Protein AF-A0A183NPW6-F1 (afdb_monomer_lite)

Organism: NCBI:txid31246

InterPro domains:
  IPR011025 G protein alpha subunit, helical insertion [G3DSA:1.10.400.10] (1-41)
  IPR011025 G protein alpha subunit, helical insertion [SSF47895] (4-41)

Radius of gyration: 12.91 Å; chains: 1; bounding box: 24×27×29 Å

pLDDT: mean 89.9, std 11.4, range [51.78, 98.19]

Foldseek 3Di:
DVVPDDDDPVVVVVVVVCCPDPVNVVVVVVCVVDPDDPPPD

Sequence (41 aa):
MEDTKPFSEDLLDAMKRLWADSGVQECFARSNEYQLNDSAK

Structure (mmCIF, N/CA/C/O backbone):
data_AF-A0A183NPW6-F1
#
_entry.id   AF-A0A183NPW6-F1
#
loop_
_atom_site.group_PDB
_atom_site.id
_atom_site.type_symbol
_atom_site.label_atom_id
_atom_site.label_alt_id
_atom_site.label_comp_id
_atom_site.label_asym_id
_atom_site.label_entity_id
_atom_site.label_seq_id
_atom_site.pdbx_PDB_ins_code
_atom_site.Cartn_x
_atom_site.Cartn_y
_atom_site.Cartn_z
_atom_site.occupancy
_atom_site.B_iso_or_equiv
_atom_site.auth_seq_id
_atom_site.auth_comp_id
_atom_site.auth_asym_id
_atom_site.auth_atom_id
_atom_site.pdbx_PDB_model_num
ATOM 1 N N . MET A 1 1 ? 15.514 21.801 -10.972 1.00 51.78 1 MET A N 1
ATOM 2 C CA . MET A 1 1 ? 14.616 20.980 -10.140 1.00 51.78 1 MET A CA 1
ATOM 3 C C . MET A 1 1 ? 14.836 19.548 -10.556 1.00 51.78 1 MET A C 1
ATOM 5 O O . MET A 1 1 ? 14.482 19.188 -11.669 1.00 51.78 1 MET A O 1
ATOM 9 N N . GLU A 1 2 ? 15.553 18.794 -9.734 1.00 58.44 2 GLU A N 1
ATOM 10 C CA . GLU A 1 2 ? 15.798 17.367 -9.960 1.00 58.44 2 GLU A CA 1
ATOM 11 C C . GLU A 1 2 ? 14.607 16.514 -9.475 1.00 58.44 2 GLU A C 1
ATOM 13 O O . GLU A 1 2 ? 14.426 15.387 -9.925 1.00 58.44 2 GLU A O 1
ATOM 18 N N . ASP A 1 3 ? 13.731 17.123 -8.666 1.00 62.88 3 ASP A N 1
ATOM 19 C CA . ASP A 1 3 ? 12.567 16.531 -7.990 1.00 62.88 3 ASP A CA 1
ATOM 20 C C . ASP A 1 3 ? 11.338 16.296 -8.883 1.00 62.88 3 ASP A C 1
ATOM 22 O O . ASP A 1 3 ? 10.326 15.776 -8.424 1.00 62.88 3 ASP A O 1
ATOM 26 N N . THR A 1 4 ? 11.394 16.687 -10.157 1.00 67.00 4 THR A N 1
ATOM 27 C CA . THR A 1 4 ? 10.282 16.530 -11.112 1.00 67.00 4 THR A CA 1
ATOM 28 C C . THR A 1 4 ? 10.525 15.437 -12.147 1.00 67.00 4 THR A C 1
ATOM 30 O O . THR A 1 4 ? 9.750 15.314 -13.098 1.00 67.00 4 THR A O 1
ATOM 33 N N . LYS A 1 5 ? 11.587 14.631 -11.996 1.00 76.25 5 LYS A N 1
ATOM 34 C CA . LYS A 1 5 ? 11.762 13.454 -12.851 1.00 76.25 5 LYS A CA 1
ATOM 35 C C . LYS A 1 5 ? 10.597 12.489 -12.584 1.00 76.25 5 LYS A C 1
ATOM 37 O O . LYS A 1 5 ? 10.376 12.133 -11.426 1.00 76.25 5 LYS A O 1
ATOM 42 N N . PRO A 1 6 ? 9.841 12.077 -13.617 1.00 79.88 6 PRO A N 1
ATOM 43 C CA . PRO A 1 6 ? 8.788 11.093 -13.438 1.00 79.88 6 PRO A CA 1
ATOM 44 C C . PRO A 1 6 ? 9.396 9.799 -12.893 1.00 79.88 6 PRO A C 1
ATOM 46 O O . PRO A 1 6 ? 10.487 9.394 -13.304 1.00 79.88 6 PRO A O 1
ATOM 49 N N . PHE A 1 7 ? 8.694 9.165 -11.953 1.00 87.38 7 PHE A N 1
ATOM 50 C CA . PHE A 1 7 ? 9.039 7.820 -11.506 1.00 87.38 7 PHE A CA 1
ATOM 51 C C . PHE A 1 7 ? 9.112 6.881 -12.715 1.00 87.38 7 PHE A C 1
ATOM 53 O O . PHE A 1 7 ? 8.357 7.047 -13.678 1.00 87.38 7 PHE A O 1
ATOM 60 N N . SER A 1 8 ? 10.015 5.899 -12.673 1.00 92.81 8 SER A N 1
ATOM 61 C CA . SER A 1 8 ? 10.044 4.868 -13.709 1.00 92.81 8 SER A CA 1
ATOM 62 C C . SER A 1 8 ? 8.706 4.126 -13.754 1.00 92.81 8 SER A C 1
ATOM 64 O O . SER A 1 8 ? 8.025 3.987 -12.733 1.00 92.81 8 SER A O 1
ATOM 66 N N . GLU A 1 9 ? 8.335 3.632 -14.935 1.00 92.69 9 GLU A N 1
ATOM 67 C CA . GLU A 1 9 ? 7.087 2.880 -15.119 1.00 92.69 9 GLU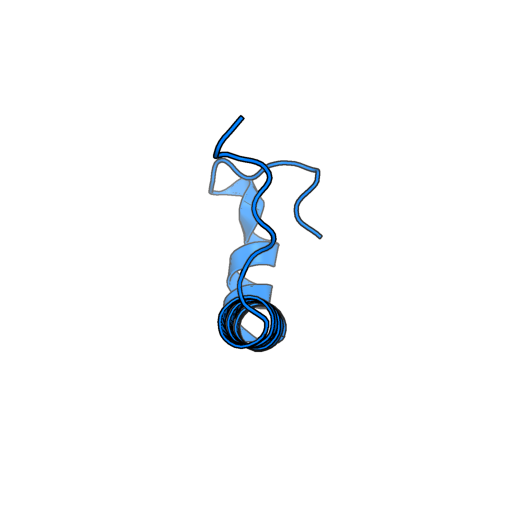 A CA 1
ATOM 68 C C . GLU A 1 9 ? 7.025 1.663 -14.188 1.00 92.69 9 GLU A C 1
ATOM 70 O O . GLU A 1 9 ? 6.021 1.462 -13.509 1.00 92.69 9 GLU A O 1
ATOM 75 N N . ASP A 1 10 ? 8.138 0.939 -14.046 1.00 94.75 10 ASP A N 1
ATOM 76 C CA . ASP A 1 10 ? 8.244 -0.211 -13.143 1.00 94.75 10 ASP A CA 1
ATOM 77 C C . ASP A 1 10 ? 7.952 0.151 -11.681 1.00 94.75 10 ASP A C 1
ATOM 79 O O . ASP A 1 10 ? 7.296 -0.609 -10.965 1.00 94.75 10 ASP A O 1
ATOM 83 N N . LEU A 1 11 ? 8.420 1.318 -11.223 1.00 94.38 11 LEU A N 1
ATOM 84 C CA . LEU A 1 11 ? 8.182 1.775 -9.857 1.00 94.38 11 LEU A CA 1
ATOM 85 C C . LEU A 1 11 ? 6.717 2.172 -9.662 1.00 94.38 11 LEU A C 1
ATOM 87 O O . LEU A 1 11 ? 6.109 1.789 -8.664 1.00 94.38 11 LEU A O 1
ATOM 91 N N . LEU A 1 12 ? 6.132 2.890 -10.624 1.00 94.25 12 LEU A N 1
ATOM 92 C CA . LEU A 1 12 ? 4.711 3.245 -10.596 1.00 94.25 12 LEU A CA 1
ATOM 93 C C . LEU A 1 12 ? 3.826 1.998 -10.551 1.00 94.25 12 LEU A C 1
ATOM 95 O O . LEU A 1 12 ? 2.877 1.939 -9.768 1.00 94.25 12 LEU A O 1
ATOM 99 N N . ASP A 1 13 ? 4.141 0.992 -11.358 1.00 95.81 13 ASP A N 1
ATOM 100 C CA . ASP A 1 13 ? 3.389 -0.255 -11.396 1.00 95.81 13 ASP A CA 1
ATOM 101 C C . ASP A 1 13 ? 3.569 -1.075 -10.119 1.00 95.81 13 ASP A C 1
ATOM 103 O O . ASP A 1 13 ? 2.593 -1.633 -9.611 1.00 95.81 13 ASP A O 1
ATOM 107 N N . ALA A 1 14 ? 4.774 -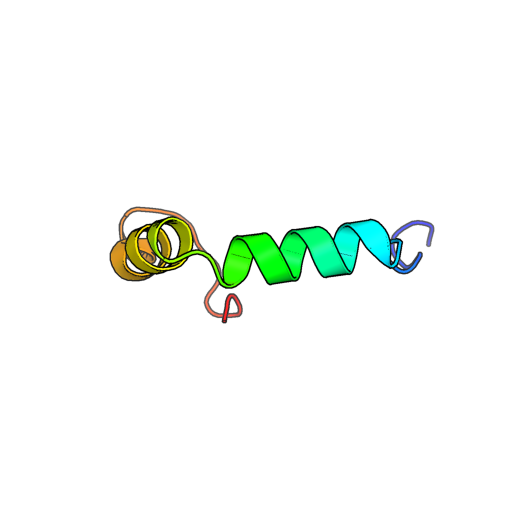1.102 -9.545 1.00 96.81 14 ALA A N 1
ATOM 108 C CA . ALA A 1 14 ? 5.009 -1.714 -8.242 1.00 96.81 14 ALA A CA 1
ATOM 109 C C . ALA A 1 14 ? 4.194 -1.022 -7.134 1.00 96.81 14 ALA A C 1
ATOM 111 O O . ALA A 1 14 ? 3.540 -1.705 -6.346 1.00 96.81 14 ALA A O 1
ATOM 112 N N . MET A 1 15 ? 4.162 0.316 -7.108 1.00 95.75 15 MET A N 1
ATOM 113 C CA . MET A 1 15 ? 3.373 1.090 -6.141 1.00 95.75 15 MET A CA 1
ATOM 114 C C . MET A 1 15 ? 1.872 0.814 -6.279 1.00 95.75 15 MET A C 1
ATOM 116 O O . MET A 1 15 ? 1.201 0.591 -5.274 1.00 95.75 15 MET A O 1
ATOM 120 N N . LYS A 1 16 ? 1.342 0.762 -7.508 1.00 95.44 16 LYS A N 1
ATOM 121 C CA . LYS A 1 16 ? -0.072 0.428 -7.759 1.00 95.44 16 LYS A CA 1
ATOM 122 C C . LYS A 1 16 ? -0.420 -0.986 -7.301 1.00 95.44 16 LYS A C 1
ATOM 124 O O . LYS A 1 16 ? -1.463 -1.184 -6.687 1.00 95.44 16 LYS A O 1
ATOM 129 N N . ARG A 1 17 ? 0.444 -1.968 -7.589 1.00 97.31 17 ARG A N 1
ATOM 130 C CA . ARG A 1 17 ? 0.247 -3.362 -7.154 1.00 97.31 17 ARG A CA 1
ATOM 131 C C . ARG A 1 17 ? 0.264 -3.479 -5.636 1.00 97.31 17 ARG A C 1
ATOM 133 O O . ARG A 1 17 ? -0.583 -4.170 -5.088 1.00 97.31 17 ARG A O 1
ATOM 140 N N . LEU A 1 18 ? 1.187 -2.779 -4.977 1.00 97.25 18 LEU A N 1
ATOM 141 C CA . LEU A 1 18 ? 1.254 -2.733 -3.520 1.00 97.25 18 LEU A CA 1
ATOM 142 C C . LEU A 1 18 ? 0.009 -2.066 -2.925 1.00 97.25 18 LEU A C 1
ATOM 144 O O . LEU A 1 18 ? -0.534 -2.564 -1.951 1.00 97.25 18 LEU A O 1
ATOM 148 N N . TRP A 1 19 ? -0.477 -0.973 -3.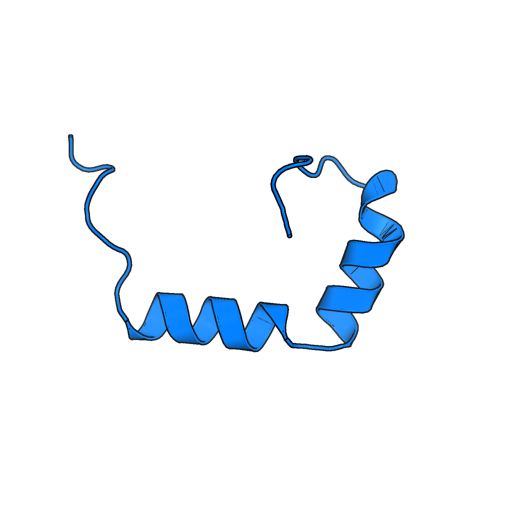517 1.00 96.31 19 TRP A N 1
ATOM 149 C CA . TRP A 1 19 ? -1.694 -0.309 -3.046 1.00 96.31 19 TRP A CA 1
ATOM 150 C C . TRP A 1 19 ? -2.942 -1.181 -3.192 1.00 96.31 19 TRP A C 1
ATOM 152 O O . TRP A 1 19 ? -3.808 -1.156 -2.325 1.00 96.31 19 TRP A O 1
ATOM 162 N N . ALA A 1 20 ? -3.029 -1.974 -4.262 1.00 96.38 20 ALA A N 1
ATOM 163 C CA . ALA A 1 20 ? -4.140 -2.895 -4.490 1.00 96.38 20 ALA A CA 1
ATOM 164 C C . ALA A 1 20 ? -4.130 -4.127 -3.563 1.00 96.38 20 ALA A C 1
ATOM 166 O O . ALA A 1 20 ? -5.093 -4.894 -3.568 1.00 96.38 20 ALA A O 1
ATOM 167 N N . ASP A 1 21 ? -3.060 -4.340 -2.793 1.00 98.19 21 ASP A N 1
ATOM 168 C CA . ASP A 1 21 ? -2.964 -5.444 -1.845 1.00 98.19 21 ASP A CA 1
ATOM 169 C C . ASP A 1 21 ? -3.947 -5.271 -0.676 1.00 98.19 21 ASP A C 1
ATOM 171 O O . ASP A 1 21 ? -4.068 -4.198 -0.079 1.00 98.19 21 ASP A O 1
ATOM 175 N N . SER A 1 22 ? -4.642 -6.352 -0.315 1.00 97.19 22 SER A N 1
ATOM 176 C CA . SER A 1 22 ? -5.657 -6.319 0.740 1.00 97.19 22 SER A CA 1
ATOM 177 C C . SER A 1 22 ? -5.073 -6.032 2.123 1.00 97.19 22 SER A C 1
ATOM 179 O O . SER A 1 22 ? -5.719 -5.353 2.915 1.00 97.19 22 SER A O 1
ATOM 181 N N . GLY A 1 23 ? -3.856 -6.502 2.419 1.00 97.62 23 GLY A N 1
ATOM 182 C CA . GLY A 1 23 ? -3.194 -6.227 3.695 1.00 97.62 23 GLY A CA 1
ATOM 183 C C . GLY A 1 23 ? -2.782 -4.760 3.818 1.00 97.62 23 GLY A C 1
ATOM 184 O O . GLY A 1 23 ? -2.904 -4.159 4.888 1.00 97.62 23 GLY A O 1
ATOM 185 N N . VAL A 1 24 ? -2.361 -4.148 2.708 1.00 96.62 24 VAL A N 1
ATOM 186 C CA . VAL A 1 24 ? -2.084 -2.705 2.650 1.00 96.62 24 VAL A CA 1
ATOM 187 C C . VAL A 1 24 ? -3.365 -1.893 2.838 1.00 96.62 24 VAL A C 1
ATOM 189 O O . VAL A 1 24 ? -3.362 -0.948 3.626 1.00 96.62 24 VAL A O 1
ATOM 192 N N . GLN A 1 25 ? -4.470 -2.282 2.197 1.00 97.38 25 GLN A N 1
ATOM 193 C CA . GLN A 1 25 ? -5.768 -1.622 2.380 1.00 97.38 25 GLN A CA 1
ATOM 194 C C . GLN A 1 25 ? -6.311 -1.766 3.813 1.00 97.38 25 GLN A C 1
ATOM 196 O O . GLN A 1 25 ? -6.814 -0.793 4.372 1.00 97.38 25 GLN A O 1
ATOM 201 N N . GLU A 1 26 ? -6.164 -2.931 4.454 1.00 96.75 26 GLU A N 1
ATOM 202 C CA . GLU A 1 26 ? -6.522 -3.117 5.871 1.00 96.75 26 GLU A CA 1
ATOM 203 C C . GLU A 1 26 ? -5.680 -2.240 6.807 1.00 96.75 26 GLU A C 1
ATOM 205 O O . GLU A 1 26 ? -6.204 -1.653 7.756 1.00 96.75 26 GLU A O 1
ATOM 210 N N . CYS A 1 27 ? -4.380 -2.108 6.534 1.00 95.25 27 CYS A N 1
ATOM 211 C CA . CYS A 1 27 ? -3.508 -1.202 7.278 1.00 95.25 27 CYS A CA 1
ATOM 212 C C . CYS A 1 27 ? -3.924 0.263 7.070 1.00 95.25 27 CYS A C 1
ATOM 214 O O . CYS A 1 27 ? -4.030 1.030 8.027 1.00 95.25 27 CYS A O 1
ATOM 216 N N . PHE A 1 28 ? -4.241 0.642 5.831 1.00 95.12 28 PHE A N 1
ATOM 217 C CA . PHE A 1 28 ? -4.719 1.979 5.494 1.00 95.12 28 PHE A CA 1
ATOM 218 C C . PHE A 1 28 ? -6.077 2.308 6.137 1.00 95.12 28 PHE A C 1
ATOM 220 O O . PHE A 1 28 ? -6.297 3.445 6.556 1.00 95.12 28 PHE A O 1
ATOM 227 N N . ALA A 1 29 ? -6.966 1.328 6.318 1.00 94.69 29 ALA A N 1
ATOM 228 C CA . ALA A 1 29 ? -8.216 1.514 7.062 1.00 94.69 29 ALA A CA 1
ATOM 229 C C . ALA A 1 29 ? -7.982 1.917 8.535 1.00 94.69 29 ALA A C 1
ATOM 231 O O . ALA A 1 29 ? -8.845 2.541 9.150 1.00 94.69 29 ALA A O 1
ATOM 232 N N . ARG A 1 30 ? -6.797 1.610 9.079 1.00 95.88 30 ARG A N 1
ATOM 233 C CA . ARG A 1 30 ? -6.307 2.009 10.410 1.00 95.88 30 ARG A CA 1
ATOM 234 C C . ARG A 1 30 ? -5.335 3.192 10.347 1.00 95.88 30 ARG A C 1
ATOM 236 O O . ARG A 1 30 ? -4.521 3.397 11.243 1.00 95.88 30 ARG A O 1
ATOM 243 N N . SER A 1 31 ? -5.402 3.986 9.280 1.00 93.62 31 SER A N 1
ATOM 244 C CA . SER A 1 31 ? -4.525 5.145 9.056 1.00 93.62 31 SER A CA 1
ATOM 245 C C . SER A 1 31 ? -4.569 6.180 10.182 1.00 93.62 31 SER A C 1
ATOM 247 O O . SER A 1 31 ? -3.584 6.884 10.372 1.00 93.62 31 SER A O 1
ATOM 249 N N . ASN A 1 32 ? -5.646 6.234 10.971 1.00 93.00 32 ASN A N 1
ATOM 250 C CA . ASN A 1 32 ? -5.763 7.085 12.159 1.00 93.00 32 ASN A CA 1
ATOM 251 C C . ASN A 1 32 ? -4.796 6.715 13.301 1.00 93.00 32 ASN A C 1
ATOM 253 O O . ASN A 1 32 ? -4.610 7.511 14.219 1.00 93.00 32 ASN A O 1
ATOM 257 N N . GLU A 1 33 ? -4.185 5.531 13.261 1.00 96.69 33 GLU A N 1
ATOM 258 C CA . GLU A 1 33 ? -3.128 5.116 14.191 1.00 96.69 33 GLU A CA 1
ATOM 259 C C . GLU A 1 33 ? -1.748 5.675 13.796 1.00 96.69 33 GLU A C 1
ATOM 261 O O . GLU A 1 33 ? -0.795 5.601 14.574 1.00 96.69 33 GLU A O 1
ATOM 266 N N . TYR A 1 34 ? -1.638 6.262 12.601 1.00 93.69 34 TYR A N 1
ATOM 267 C CA . T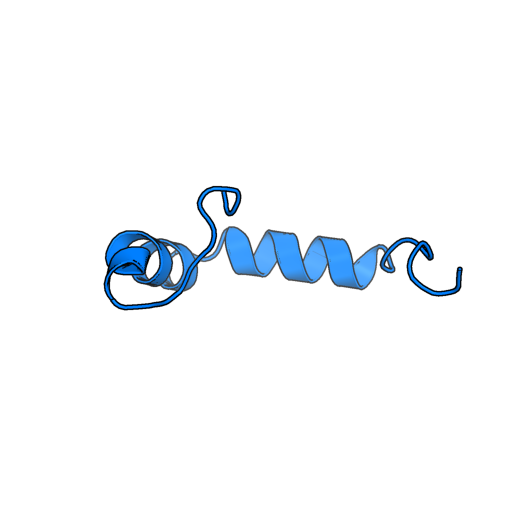YR A 1 34 ? -0.399 6.755 12.010 1.00 93.69 34 TYR A CA 1
ATOM 268 C C . TYR A 1 34 ? -0.549 8.209 11.536 1.00 93.69 34 TYR A C 1
ATOM 270 O O . TYR A 1 34 ? -1.635 8.780 11.507 1.00 93.69 34 TYR A O 1
ATOM 278 N N . GLN A 1 35 ? 0.566 8.845 11.170 1.00 95.12 35 GLN A N 1
ATOM 279 C CA . GLN A 1 35 ? 0.549 10.170 10.545 1.00 95.12 35 GLN A CA 1
ATOM 280 C C . GLN A 1 35 ? 0.477 10.008 9.029 1.00 95.12 35 GLN A C 1
ATOM 282 O O . GLN A 1 35 ? 1.503 9.968 8.348 1.00 95.12 35 GLN A O 1
ATOM 287 N N . LEU A 1 36 ? -0.742 9.865 8.515 1.00 93.62 36 LEU A N 1
ATOM 288 C CA . LEU A 1 36 ? -1.007 9.785 7.086 1.00 93.62 36 LEU A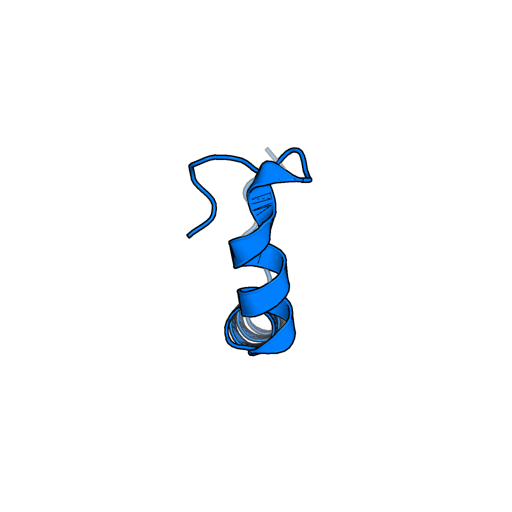 CA 1
ATOM 289 C C . LEU A 1 36 ? -1.652 11.077 6.576 1.00 93.62 36 LEU A C 1
ATOM 291 O O . LEU A 1 36 ? -2.439 11.706 7.277 1.00 93.62 36 LEU A O 1
ATOM 295 N N . ASN A 1 37 ? -1.325 11.463 5.344 1.00 93.38 37 ASN A N 1
ATOM 296 C CA . ASN A 1 37 ? -1.924 12.634 4.707 1.00 93.38 37 ASN A CA 1
ATOM 297 C C . ASN A 1 37 ? -3.340 12.319 4.205 1.00 93.38 37 ASN A C 1
ATOM 299 O O . ASN A 1 37 ? -3.559 11.265 3.612 1.00 93.38 37 ASN A O 1
ATOM 303 N N . ASP A 1 38 ? -4.250 13.292 4.295 1.00 88.31 38 ASP A N 1
ATOM 304 C CA . ASP A 1 38 ? -5.626 13.179 3.773 1.00 88.31 38 ASP A CA 1
ATOM 305 C C . ASP A 1 38 ? -5.694 12.960 2.250 1.00 88.31 38 ASP A C 1
ATOM 307 O O . ASP A 1 38 ? -6.711 12.517 1.706 1.00 88.31 38 ASP A O 1
ATOM 311 N N . SER A 1 39 ? -4.612 13.297 1.543 1.00 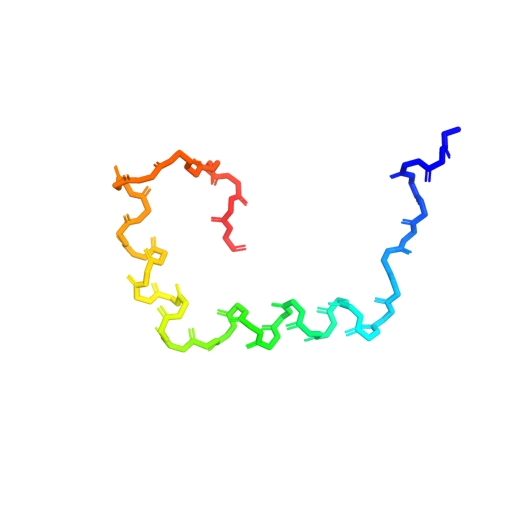91.75 39 SER A N 1
ATOM 312 C CA . SER A 1 39 ? -4.474 13.104 0.101 1.00 91.75 39 SER A CA 1
ATOM 313 C C . SER A 1 39 ? -4.136 11.667 -0.302 1.00 91.75 39 SER A C 1
ATOM 315 O O . SER A 1 39 ? -4.183 11.366 -1.492 1.00 91.75 39 SER A O 1
ATOM 317 N N . ALA A 1 40 ? -3.798 10.786 0.644 1.00 86.38 40 ALA A N 1
ATOM 318 C CA . ALA A 1 40 ? -3.551 9.377 0.360 1.00 86.38 40 ALA A CA 1
ATOM 319 C C . ALA A 1 40 ? -4.886 8.662 0.089 1.00 86.38 40 ALA A C 1
ATOM 321 O O . ALA A 1 40 ? -5.658 8.428 1.018 1.00 86.38 40 ALA A O 1
ATOM 322 N N . LYS A 1 41 ? -5.176 8.367 -1.184 1.00 72.06 41 LYS A N 1
ATOM 323 C CA . LYS A 1 41 ? -6.347 7.618 -1.669 1.00 72.06 41 LYS A CA 1
ATOM 324 C C . LYS A 1 41 ? -5.974 6.796 -2.899 1.00 72.06 41 LYS A C 1
ATOM 326 O O . LYS A 1 41 ? -5.154 7.304 -3.695 1.00 72.06 41 LYS A O 1
#

Secondary structure (DSSP, 8-state):
--TTPPPPHHHHHHHHHHHT-HHHHHHHHTGGGS---TT--